Protein AF-A0A4R0YXD8-F1 (afdb_monomer_lite)

Radius of gyration: 21.66 Å; chains: 1; bounding box: 35×84×38 Å

Organism: NCBI:txid522319

Secondary structure (DSSP, 8-state):
-PPPPHHHHHHHHT-SSHHHHHHHHHHHHHHH-HHHHHHHHHHHGGG---HHHHHHHHHH-GGGTTT-HHHHHHHHHHTT-SSHHHHHHHHHHHHHHT-GGGHHHHGGGGG-SSHHHHHHHHHHHHHHHTT-GGGGT-TT--SS----SSTTSS--PPPPP---GGGSS------

InterPro domains:
  IPR011989 Armadillo-like helical [G3DSA:1.25.10.10] (13-142)
  IPR016024 Armadillo-type fold [SSF48371] (28-132)

Sequence (175 aa):
MSLPSVDELVAVYNQVRGSDVARAEQRLFQQFGIDALVPRLIECYPRVRRASGRAAILFWLPRFAREREDVVQLARLALIDATCQVRSEACSILAYSLRYDMLDDLVPLLDHAHPKTRDDAAAAIDAIGSRNHHYYVDRAHTGATFWGVRAGDVPVKPGKPRLSPTLLLLEAPAA

Foldseek 3Di:
DDQDALVVLLVLLQDDDVVSNVVVVVVNCVVQNPVRCLVSLLVNLVVNPDPSSNLVSLQLLLLCLQPDPSNLVSLLVQCPDPDLSSVLSSLLSLLSNLDPVCLVSLVVQCPPPDPSSNLQSVQSNCSSVVVHSQCSVVVVPPLPGFDPSDPPRDDDDPPDPPPDPVPPPPDDDDD

pLDDT: mean 91.52, std 15.53, range [44.09, 98.94]

Structure (mmCIF, N/CA/C/O backbone):
data_AF-A0A4R0YXD8-F1
#
_entry.id   AF-A0A4R0YXD8-F1
#
loop_
_atom_site.group_PDB
_atom_site.id
_atom_site.type_symbol
_atom_site.label_atom_id
_atom_site.label_alt_id
_atom_site.label_comp_id
_atom_site.label_asym_id
_atom_site.label_entity_id
_atom_site.label_seq_id
_atom_site.pdbx_PDB_ins_code
_atom_site.Cartn_x
_atom_site.Cartn_y
_atom_site.Cartn_z
_atom_site.occupancy
_atom_site.B_iso_or_equiv
_atom_site.auth_seq_id
_atom_site.auth_comp_id
_atom_site.auth_asym_id
_atom_site.auth_atom_id
_atom_site.pdbx_PDB_model_num
ATOM 1 N N . MET A 1 1 ? -19.196 -0.320 21.051 1.00 75.06 1 MET A N 1
ATOM 2 C CA . MET A 1 1 ? -18.312 0.868 21.048 1.00 75.06 1 MET A CA 1
ATOM 3 C C . MET A 1 1 ? -18.413 1.522 19.684 1.00 75.06 1 MET A C 1
ATOM 5 O O . MET A 1 1 ? -18.519 0.792 18.706 1.00 75.06 1 MET A O 1
ATOM 9 N N . SER A 1 2 ? -18.424 2.851 19.605 1.00 92.00 2 SER A N 1
ATOM 10 C CA . SER A 1 2 ? -18.349 3.564 18.326 1.00 92.00 2 SER A CA 1
ATOM 11 C C . SER A 1 2 ? -16.928 3.502 17.767 1.00 92.00 2 SER A C 1
ATOM 13 O O . SER A 1 2 ? -15.968 3.540 18.536 1.00 92.00 2 SER A O 1
ATOM 15 N N . LEU A 1 3 ? -16.798 3.411 16.441 1.00 95.94 3 LEU A N 1
ATOM 16 C CA . LEU A 1 3 ? -15.504 3.555 15.770 1.00 95.94 3 LEU A CA 1
ATOM 17 C C . LEU A 1 3 ? -14.921 4.954 16.029 1.00 95.94 3 LEU A C 1
ATOM 19 O O . LEU A 1 3 ? -15.700 5.900 16.188 1.00 95.94 3 LEU A O 1
ATOM 23 N N . PRO A 1 4 ? -13.583 5.103 16.034 1.00 97.19 4 PRO A N 1
ATOM 24 C CA . PRO A 1 4 ? -12.957 6.416 16.091 1.00 97.19 4 PRO A CA 1
ATOM 25 C C . PRO A 1 4 ? -13.379 7.254 14.881 1.00 97.19 4 PRO A C 1
ATOM 27 O O . PRO A 1 4 ? -13.557 6.750 13.766 1.00 97.19 4 PRO A O 1
ATOM 30 N N . SER A 1 5 ? -13.527 8.549 15.109 1.00 97.88 5 SER A N 1
ATOM 31 C CA . SER A 1 5 ? -13.723 9.535 14.057 1.00 97.88 5 SER A CA 1
ATOM 32 C C . SER A 1 5 ? -12.493 9.626 13.149 1.00 97.88 5 SER A C 1
ATOM 34 O O . SER A 1 5 ? -11.367 9.281 13.520 1.00 97.88 5 SER A O 1
ATOM 36 N N . VAL A 1 6 ? -12.701 10.147 11.941 1.00 98.19 6 VAL A N 1
ATOM 37 C CA . VAL A 1 6 ? -11.607 10.407 10.996 1.00 98.19 6 VAL A CA 1
ATOM 38 C C . VAL A 1 6 ? -10.600 11.386 11.600 1.00 98.19 6 VAL A C 1
ATOM 40 O O . VAL A 1 6 ? -9.402 11.201 11.427 1.00 98.19 6 VAL A O 1
ATOM 43 N N . ASP A 1 7 ? -11.060 12.387 12.351 1.00 98.25 7 ASP A N 1
ATOM 44 C CA . ASP A 1 7 ? -10.202 13.401 12.975 1.00 98.25 7 ASP A CA 1
ATOM 45 C C . ASP A 1 7 ? -9.277 12.795 14.036 1.00 98.25 7 ASP A C 1
ATOM 47 O O . ASP A 1 7 ? -8.087 13.117 14.078 1.00 98.25 7 ASP A O 1
ATOM 51 N N . GLU A 1 8 ? -9.789 11.861 14.841 1.00 97.94 8 GLU A N 1
ATOM 52 C CA . GLU A 1 8 ? -8.983 11.110 15.807 1.00 97.94 8 GLU A CA 1
ATOM 53 C C . GLU A 1 8 ? -7.917 10.261 15.103 1.00 97.94 8 GLU A C 1
ATOM 55 O O . GLU A 1 8 ? -6.755 10.268 15.513 1.00 97.94 8 GLU A O 1
ATOM 60 N N . LEU A 1 9 ? -8.267 9.585 14.003 1.00 98.31 9 LEU A N 1
ATOM 61 C CA . LEU A 1 9 ? -7.291 8.826 13.214 1.00 98.31 9 LEU A CA 1
ATOM 62 C C . LEU A 1 9 ? -6.243 9.744 12.571 1.00 98.31 9 LEU A C 1
ATOM 64 O O . LEU A 1 9 ? -5.050 9.450 12.626 1.00 98.31 9 LEU A O 1
ATOM 68 N N . VAL A 1 10 ? -6.649 10.889 12.018 1.00 98.50 10 VAL A N 1
ATOM 69 C CA . VAL A 1 10 ? -5.721 11.890 11.470 1.00 98.50 10 VAL A CA 1
ATOM 70 C C . VAL A 1 10 ? -4.748 12.375 12.544 1.00 98.50 10 VAL A C 1
ATOM 72 O O . VAL A 1 10 ? -3.558 12.533 12.261 1.00 98.50 10 VAL A O 1
ATOM 75 N N . ALA A 1 11 ? -5.216 12.596 13.775 1.00 97.88 11 ALA A N 1
ATOM 76 C CA . ALA A 1 11 ? -4.356 12.977 14.891 1.00 97.88 11 ALA A CA 1
ATOM 77 C C . ALA A 1 11 ? -3.350 11.868 15.240 1.00 97.88 11 ALA A C 1
ATOM 79 O O . ALA A 1 11 ? -2.174 12.163 15.458 1.00 97.88 11 ALA A O 1
ATOM 80 N N . VAL A 1 12 ? -3.779 10.601 15.227 1.00 97.94 12 VAL A N 1
ATOM 81 C CA . VAL A 1 12 ? -2.903 9.438 15.440 1.00 97.94 12 VAL A CA 1
ATOM 82 C C . VAL A 1 12 ? -1.795 9.370 14.390 1.00 97.94 12 VAL A C 1
ATOM 84 O O . VAL A 1 12 ? -0.616 9.359 14.739 1.00 97.94 12 VAL A O 1
ATOM 87 N N . TYR A 1 13 ? -2.142 9.391 13.105 1.00 98.06 13 TYR A N 1
ATOM 88 C CA . TYR A 1 13 ? -1.160 9.214 12.031 1.00 98.06 13 TYR A CA 1
ATOM 89 C C . TYR A 1 13 ? -0.301 10.462 11.761 1.00 98.06 13 TYR A C 1
ATOM 91 O O . TYR A 1 13 ? 0.711 10.383 11.067 1.00 98.06 13 TYR A O 1
ATOM 99 N N . ASN A 1 14 ? -0.636 11.617 12.344 1.00 97.75 14 ASN A N 1
ATOM 100 C CA . ASN A 1 14 ? 0.206 12.817 12.302 1.00 97.75 14 ASN A CA 1
ATOM 101 C C . ASN A 1 14 ? 1.191 12.939 13.478 1.00 97.75 14 ASN A C 1
ATOM 103 O O . ASN A 1 14 ? 1.891 13.957 13.577 1.00 97.75 14 ASN A O 1
ATOM 107 N N . GLN A 1 15 ? 1.284 11.932 14.350 1.00 94.81 15 GLN A N 1
ATOM 108 C CA . GLN A 1 15 ? 2.257 11.921 15.441 1.00 94.81 15 GLN A CA 1
ATOM 109 C C . GLN A 1 15 ? 3.702 11.958 14.924 1.00 94.81 15 GLN A C 1
ATOM 111 O O . GLN A 1 15 ? 4.027 11.466 13.844 1.00 94.81 15 GLN A O 1
ATOM 116 N N . VAL A 1 16 ? 4.588 12.587 15.703 1.00 87.25 16 VAL A N 1
ATOM 117 C CA . VAL A 1 16 ? 5.986 12.808 15.299 1.00 87.25 16 VAL A CA 1
ATOM 118 C C . VAL A 1 16 ? 6.797 11.521 15.341 1.00 87.25 16 VAL A C 1
ATOM 120 O O . VAL A 1 16 ? 7.584 11.260 14.433 1.00 87.25 16 VAL A O 1
ATOM 123 N N . ARG A 1 17 ? 6.641 10.746 16.416 1.00 91.00 17 ARG A N 1
ATOM 124 C CA . ARG A 1 17 ? 7.441 9.551 16.668 1.00 91.00 17 ARG A CA 1
ATOM 125 C C . ARG A 1 17 ? 6.705 8.333 16.132 1.00 91.00 17 ARG A C 1
ATOM 127 O O . ARG A 1 17 ? 5.567 8.081 16.518 1.00 91.00 17 ARG A O 1
ATOM 134 N N . GLY A 1 18 ? 7.385 7.534 15.310 1.00 87.88 18 GLY A N 1
ATOM 135 C CA . GLY A 1 18 ? 6.823 6.281 14.793 1.00 87.88 18 GLY A CA 1
ATOM 136 C C . GLY A 1 18 ? 6.406 5.307 15.902 1.00 87.88 18 GLY A C 1
ATOM 137 O O . GLY A 1 18 ? 5.411 4.607 15.758 1.00 87.88 18 GLY A O 1
ATOM 138 N N . SER A 1 19 ? 7.097 5.324 17.049 1.00 92.00 19 SER A N 1
ATOM 139 C CA . SER A 1 19 ? 6.729 4.530 18.231 1.00 92.00 19 SER A CA 1
A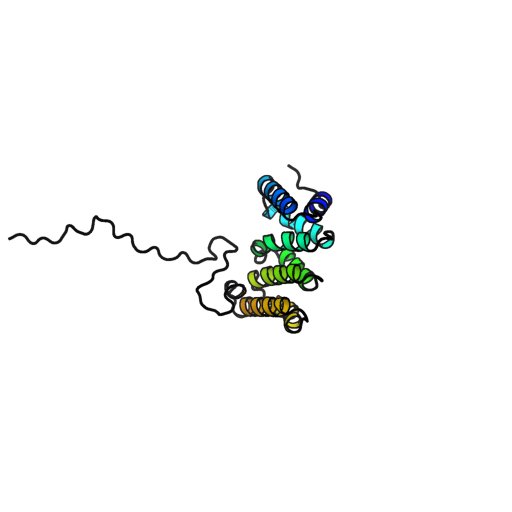TOM 140 C C . SER A 1 19 ? 5.342 4.859 18.779 1.00 92.00 19 SER A C 1
ATOM 142 O O . SER A 1 19 ? 4.665 3.979 19.311 1.00 92.00 19 SER A O 1
ATOM 144 N N . ASP A 1 20 ? 4.928 6.121 18.679 1.00 94.25 20 ASP A N 1
ATOM 145 C CA . ASP A 1 20 ? 3.652 6.568 19.225 1.00 94.25 20 ASP A CA 1
ATOM 146 C C . ASP A 1 20 ? 2.514 6.151 18.276 1.00 94.25 20 ASP A C 1
ATOM 148 O O . ASP A 1 20 ? 1.492 5.641 18.745 1.00 94.25 20 ASP A O 1
ATOM 152 N N . VAL A 1 21 ? 2.755 6.223 16.955 1.00 95.44 21 VAL A N 1
ATOM 153 C CA . VAL A 1 21 ? 1.859 5.674 15.920 1.00 95.44 21 VAL A CA 1
ATOM 154 C C . VAL A 1 21 ? 1.662 4.175 16.138 1.00 95.44 21 VAL A C 1
ATOM 156 O O . VAL A 1 21 ? 0.529 3.740 16.317 1.00 95.44 21 VAL A O 1
ATOM 159 N N . ALA A 1 22 ? 2.744 3.397 16.240 1.00 93.44 22 ALA A N 1
ATOM 160 C CA . ALA A 1 22 ? 2.667 1.945 16.421 1.00 93.44 22 ALA A CA 1
ATOM 161 C C . ALA A 1 22 ? 1.901 1.547 17.699 1.00 93.44 22 ALA A C 1
ATOM 163 O O . ALA A 1 22 ? 1.086 0.623 17.699 1.00 93.44 22 ALA A O 1
ATOM 164 N N . ARG A 1 23 ? 2.104 2.276 18.807 1.00 96.12 23 ARG A N 1
ATOM 165 C CA . ARG A 1 23 ? 1.359 2.041 20.055 1.00 96.12 23 ARG A CA 1
ATOM 166 C C . ARG A 1 23 ? -0.122 2.405 19.921 1.00 96.12 23 ARG A C 1
ATOM 168 O O . ARG A 1 23 ? -0.975 1.782 20.556 1.00 96.12 23 ARG A O 1
ATOM 175 N N . ALA A 1 24 ? -0.448 3.448 19.162 1.00 95.38 24 ALA A N 1
ATOM 176 C CA . ALA A 1 24 ? -1.830 3.825 18.894 1.00 95.38 24 ALA A CA 1
ATOM 177 C C . ALA A 1 24 ? -2.526 2.796 17.989 1.00 95.38 24 ALA A C 1
ATOM 179 O O . ALA A 1 24 ? -3.615 2.350 18.339 1.00 95.38 24 ALA A O 1
ATOM 180 N N . GLU A 1 25 ? -1.874 2.355 16.913 1.00 96.75 25 GLU A N 1
ATOM 181 C CA . GLU A 1 25 ? -2.336 1.273 16.035 1.00 96.75 25 GLU A CA 1
ATOM 182 C C . GLU A 1 25 ? -2.633 -0.001 16.819 1.00 96.75 25 GLU A C 1
ATOM 184 O O . GLU A 1 25 ? -3.734 -0.534 16.725 1.00 96.75 25 GLU A O 1
ATOM 189 N N . GLN A 1 26 ? -1.700 -0.444 17.669 1.00 96.62 26 GLN A N 1
ATOM 190 C CA . GLN A 1 26 ? -1.899 -1.636 18.490 1.00 96.62 26 GLN A CA 1
ATOM 191 C C . GLN A 1 26 ? -3.180 -1.542 19.329 1.00 96.62 26 GLN A C 1
ATOM 193 O O . GLN A 1 26 ? -3.964 -2.489 19.359 1.00 96.62 26 GLN A O 1
ATOM 198 N N . ARG A 1 27 ? -3.422 -0.397 19.980 1.00 97.25 27 ARG A N 1
ATOM 199 C CA . ARG A 1 27 ? -4.639 -0.180 20.778 1.00 97.25 27 ARG A CA 1
ATOM 200 C C . ARG A 1 27 ? -5.895 -0.168 19.910 1.00 97.25 27 ARG A C 1
ATOM 202 O O . ARG A 1 27 ? -6.866 -0.835 20.251 1.00 97.25 27 ARG A O 1
ATOM 209 N N . LEU A 1 28 ? -5.864 0.543 18.784 1.00 96.94 28 LEU A N 1
ATOM 210 C CA . LEU A 1 28 ? -6.981 0.610 17.841 1.00 96.94 28 LEU A CA 1
ATOM 211 C C . LEU A 1 28 ? -7.343 -0.779 17.301 1.00 96.94 28 LEU A C 1
ATOM 213 O O . LEU A 1 28 ? -8.513 -1.156 17.304 1.00 96.94 28 LEU A O 1
ATOM 217 N N . PHE A 1 29 ? -6.352 -1.566 16.885 1.00 96.44 29 PHE A N 1
ATOM 218 C CA . PHE A 1 29 ? -6.576 -2.892 16.310 1.00 96.44 29 PHE A CA 1
ATOM 219 C C . PHE A 1 29 ? -7.042 -3.904 17.352 1.00 96.44 29 PHE A C 1
ATOM 221 O O . PHE A 1 29 ? -7.907 -4.717 17.045 1.00 96.44 29 PHE A O 1
ATOM 228 N N . GLN A 1 30 ? -6.532 -3.833 18.584 1.00 96.81 30 GLN A N 1
ATOM 229 C CA . GLN A 1 30 ? -7.037 -4.656 19.687 1.00 96.81 30 GLN A CA 1
ATOM 230 C C . GLN A 1 30 ? -8.489 -4.321 20.041 1.00 96.81 30 GLN A C 1
ATOM 232 O O . GLN A 1 30 ? -9.256 -5.214 20.383 1.00 96.81 30 GLN A O 1
ATOM 237 N N . GLN A 1 31 ? -8.866 -3.044 19.965 1.00 97.19 31 GLN A N 1
ATOM 238 C CA . GLN A 1 31 ? -10.188 -2.587 20.380 1.00 97.19 31 GLN A CA 1
ATOM 239 C C . GLN A 1 31 ? -11.268 -2.794 19.311 1.00 97.19 31 GLN A C 1
ATOM 241 O O . GLN A 1 31 ? -12.397 -3.144 19.650 1.00 97.19 31 GLN A O 1
ATOM 246 N N . PHE A 1 32 ? -10.946 -2.555 18.039 1.00 97.00 32 PHE A N 1
ATOM 247 C CA . PHE A 1 32 ? -11.938 -2.525 16.957 1.00 97.00 32 PHE A CA 1
ATOM 248 C C . PHE A 1 32 ? -11.744 -3.619 15.906 1.00 97.00 32 PHE A C 1
ATOM 250 O O . PHE A 1 32 ? -12.665 -3.893 15.140 1.00 97.00 32 PHE A O 1
ATOM 257 N N . GLY A 1 33 ? -10.562 -4.237 15.853 1.00 96.94 33 GLY A N 1
ATOM 258 C CA . GLY A 1 33 ? -10.141 -5.016 14.696 1.00 96.94 33 GLY A CA 1
ATOM 259 C C . GLY A 1 33 ? -9.793 -4.112 13.513 1.00 96.94 33 GLY A C 1
ATOM 260 O O . GLY A 1 33 ? -10.341 -3.024 13.327 1.00 96.94 33 GLY A O 1
ATOM 261 N N . ILE A 1 34 ? -8.840 -4.553 12.700 1.00 95.94 34 ILE A N 1
ATOM 262 C CA . ILE A 1 34 ? -8.357 -3.744 11.584 1.00 95.94 34 ILE A CA 1
ATOM 263 C C . ILE A 1 34 ? -9.368 -3.670 10.435 1.00 95.94 34 ILE A C 1
ATOM 265 O O . ILE A 1 34 ? -9.555 -2.600 9.863 1.00 95.94 34 ILE A O 1
ATOM 269 N N . ASP A 1 35 ? -10.087 -4.759 10.162 1.00 96.50 35 ASP A N 1
ATOM 270 C CA . ASP A 1 35 ? -11.119 -4.860 9.127 1.00 96.50 35 ASP A CA 1
ATOM 271 C C . ASP A 1 35 ? -12.188 -3.766 9.259 1.00 96.50 35 ASP A C 1
ATOM 273 O O . ASP A 1 35 ? -12.535 -3.096 8.284 1.00 96.50 35 ASP A O 1
ATOM 277 N N . ALA A 1 36 ? -12.660 -3.532 10.489 1.00 97.06 36 ALA A N 1
ATOM 278 C CA . ALA A 1 36 ? -13.668 -2.519 10.789 1.00 97.06 36 ALA A CA 1
ATOM 279 C C . ALA A 1 36 ? -13.142 -1.083 10.618 1.00 97.06 36 ALA A C 1
ATOM 281 O O . ALA A 1 36 ? -13.922 -0.156 10.392 1.00 97.06 36 ALA A O 1
ATOM 282 N N . LEU A 1 37 ? -11.823 -0.889 10.711 1.00 98.00 37 LEU A N 1
ATOM 283 C CA . LEU A 1 37 ? -11.176 0.414 10.579 1.00 98.00 37 LEU A CA 1
ATOM 284 C C . LEU A 1 37 ? -10.831 0.767 9.130 1.00 98.00 37 LEU A C 1
ATOM 286 O O . LEU A 1 37 ? -10.701 1.954 8.842 1.00 98.00 37 LEU A O 1
ATOM 290 N N . VAL A 1 38 ? -10.729 -0.206 8.214 1.00 98.31 38 VAL A N 1
ATOM 291 C CA . VAL A 1 38 ? -10.323 0.027 6.812 1.00 98.31 38 VAL A CA 1
ATOM 292 C C . VAL A 1 38 ? -11.061 1.201 6.149 1.00 98.31 38 VAL A C 1
ATOM 294 O O . VAL A 1 38 ? -10.370 2.085 5.643 1.00 98.31 38 VAL A O 1
ATOM 297 N N . PRO A 1 39 ? -12.409 1.312 6.194 1.00 98.31 39 PRO A N 1
ATOM 298 C CA . PRO A 1 39 ? -13.096 2.440 5.559 1.00 98.31 39 PRO A CA 1
ATOM 299 C C . PRO A 1 39 ? -12.637 3.799 6.108 1.00 98.31 39 PRO A C 1
ATOM 301 O O . PRO A 1 39 ? -12.442 4.749 5.356 1.00 98.31 39 PRO A O 1
ATOM 304 N N . ARG A 1 40 ? -12.407 3.882 7.425 1.00 98.12 40 ARG A N 1
ATOM 305 C CA . ARG A 1 40 ? -11.966 5.112 8.097 1.00 98.12 40 ARG A CA 1
ATOM 306 C C . ARG A 1 40 ? -10.493 5.418 7.852 1.00 98.12 40 ARG A C 1
ATOM 308 O O . ARG A 1 40 ? -10.130 6.588 7.789 1.00 98.12 40 ARG A O 1
ATOM 315 N N . LEU A 1 41 ? -9.657 4.393 7.700 1.00 98.38 41 LEU A N 1
ATOM 316 C CA . LEU A 1 41 ? -8.249 4.545 7.331 1.00 98.38 41 LEU A CA 1
ATOM 317 C C . LEU A 1 41 ? -8.099 5.086 5.904 1.00 98.38 41 LEU A C 1
ATOM 319 O O . LEU A 1 41 ? -7.290 5.980 5.670 1.00 98.38 41 LEU A O 1
ATOM 323 N N . ILE A 1 42 ? -8.919 4.601 4.968 1.00 98.56 42 ILE A N 1
ATOM 324 C CA . ILE A 1 42 ? -8.968 5.126 3.597 1.00 98.56 42 ILE A CA 1
ATOM 325 C C . ILE A 1 42 ? -9.426 6.589 3.606 1.00 98.56 42 ILE A C 1
ATOM 327 O O . ILE A 1 42 ? -8.780 7.445 3.006 1.00 98.56 42 ILE A O 1
ATOM 331 N N . GLU A 1 43 ? -10.499 6.897 4.339 1.00 98.31 43 GLU A N 1
ATOM 332 C CA . GLU A 1 43 ? -11.034 8.258 4.456 1.00 98.31 43 GLU A CA 1
ATOM 333 C C . GLU A 1 43 ? -10.042 9.234 5.120 1.00 98.31 43 GLU A C 1
ATOM 335 O O . GLU A 1 43 ? -9.965 10.408 4.749 1.00 98.31 43 GLU A O 1
ATOM 340 N N . CYS A 1 44 ? -9.250 8.769 6.095 1.00 97.31 44 CYS A N 1
ATOM 341 C CA . CYS A 1 44 ? -8.289 9.616 6.800 1.00 97.31 44 CYS A CA 1
ATOM 342 C C . CYS A 1 44 ? -6.992 9.845 6.015 1.00 97.31 44 CYS A C 1
ATOM 344 O O . CYS A 1 44 ? -6.391 10.911 6.157 1.00 97.31 44 CYS A O 1
ATOM 346 N N . TYR A 1 45 ? -6.584 8.900 5.163 1.00 98.62 45 TYR A N 1
ATOM 347 C CA . TYR A 1 45 ? -5.330 8.936 4.407 1.00 98.62 45 TYR A CA 1
ATOM 348 C C . TYR A 1 45 ? -5.012 10.291 3.741 1.00 98.62 45 TYR A C 1
ATOM 350 O O . TYR A 1 45 ? -3.941 10.838 4.026 1.00 98.62 45 TYR A O 1
ATOM 358 N N . PRO A 1 46 ? -5.903 10.906 2.926 1.00 97.94 46 PRO A N 1
ATOM 359 C CA . PRO A 1 46 ? -5.589 12.172 2.252 1.00 97.94 46 PRO A CA 1
ATOM 360 C C . PRO A 1 46 ? -5.416 13.352 3.221 1.00 97.94 46 PRO A C 1
ATOM 362 O O . PRO A 1 46 ? -4.868 14.389 2.856 1.00 97.94 46 PRO A O 1
ATOM 365 N N . ARG A 1 47 ? -5.871 13.210 4.471 1.00 98.38 47 ARG A N 1
ATOM 366 C CA . ARG A 1 47 ? -5.795 14.235 5.522 1.00 98.38 47 ARG A CA 1
ATOM 367 C C . ARG A 1 47 ? -4.542 14.082 6.396 1.00 98.38 47 ARG A C 1
ATOM 369 O O . ARG A 1 47 ? -4.229 14.973 7.192 1.00 98.38 47 ARG A O 1
ATOM 376 N N . VAL A 1 48 ? -3.800 12.981 6.259 1.00 98.44 48 VAL A N 1
ATOM 377 C CA . VAL A 1 48 ? -2.544 12.742 6.980 1.00 98.44 48 VAL A CA 1
ATOM 378 C C . VAL A 1 48 ? -1.395 13.476 6.287 1.00 98.44 48 VAL A C 1
ATOM 380 O O . VAL A 1 48 ? -0.991 13.170 5.164 1.00 98.44 48 VAL A O 1
ATOM 383 N N . ARG A 1 49 ? -0.813 14.449 6.990 1.00 97.56 49 ARG A N 1
ATOM 384 C CA . ARG A 1 49 ? 0.254 15.312 6.467 1.00 97.56 49 ARG A CA 1
ATOM 385 C C . ARG A 1 49 ? 1.604 14.606 6.465 1.00 97.56 49 ARG A C 1
ATOM 387 O O . ARG A 1 49 ? 2.420 14.835 5.573 1.00 97.56 49 ARG A O 1
ATOM 394 N N . ARG A 1 50 ? 1.847 13.734 7.446 1.00 97.12 50 ARG A N 1
ATOM 395 C CA . ARG A 1 50 ? 3.121 13.019 7.569 1.00 97.12 50 ARG A CA 1
ATOM 396 C C . ARG A 1 50 ? 3.185 11.818 6.637 1.00 97.12 50 ARG A C 1
ATOM 398 O O . ARG A 1 50 ? 2.356 10.918 6.722 1.00 97.12 50 ARG A O 1
ATOM 405 N N . 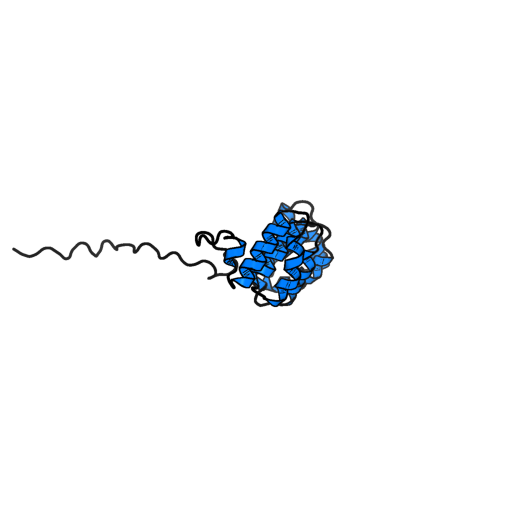ALA A 1 51 ? 4.236 11.765 5.824 1.00 97.38 51 ALA A N 1
ATOM 406 C CA . ALA A 1 51 ? 4.493 10.630 4.945 1.00 97.38 51 ALA A CA 1
ATOM 407 C C . ALA A 1 51 ? 4.631 9.308 5.715 1.00 97.38 51 ALA A C 1
ATOM 409 O O . ALA A 1 51 ? 4.105 8.293 5.278 1.00 97.38 51 ALA A O 1
ATOM 410 N N . SER A 1 52 ? 5.256 9.329 6.898 1.00 96.88 52 SER A N 1
ATOM 411 C CA . SER A 1 52 ? 5.359 8.150 7.767 1.00 96.88 52 SER A CA 1
ATOM 412 C C . SER A 1 52 ? 3.993 7.633 8.225 1.00 96.88 52 SER A C 1
ATOM 414 O O . SER A 1 52 ? 3.798 6.429 8.299 1.00 96.88 52 SER A O 1
ATOM 416 N N . GLY A 1 53 ? 3.039 8.528 8.500 1.00 98.12 53 GLY A N 1
ATOM 417 C CA . GLY A 1 53 ? 1.670 8.153 8.852 1.00 98.12 53 GLY A CA 1
ATOM 418 C C . GLY A 1 53 ? 0.908 7.564 7.670 1.00 98.12 53 GLY A C 1
ATOM 419 O O . GLY A 1 53 ? 0.245 6.544 7.817 1.00 98.12 53 GLY A O 1
ATOM 420 N N . ARG A 1 54 ? 1.052 8.162 6.480 1.00 98.56 54 ARG A N 1
ATOM 421 C CA . ARG A 1 54 ? 0.475 7.620 5.240 1.00 98.56 54 ARG A CA 1
ATOM 422 C C . ARG A 1 54 ? 1.031 6.235 4.913 1.00 98.56 54 ARG A C 1
ATOM 424 O O . ARG A 1 54 ? 0.257 5.328 4.634 1.00 98.56 54 ARG A O 1
ATOM 431 N N . ALA A 1 55 ? 2.347 6.051 5.014 1.00 98.25 55 ALA A N 1
ATOM 432 C CA . ALA A 1 55 ? 2.982 4.749 4.829 1.00 98.25 55 ALA A CA 1
ATOM 433 C C . ALA A 1 55 ? 2.507 3.726 5.874 1.00 98.25 55 ALA A C 1
ATOM 435 O O . ALA A 1 55 ? 2.212 2.595 5.511 1.00 98.25 55 ALA A O 1
ATOM 436 N N . ALA A 1 56 ? 2.367 4.127 7.144 1.00 98.12 56 ALA A N 1
ATOM 437 C CA . ALA A 1 56 ? 1.851 3.254 8.199 1.00 98.12 56 ALA A CA 1
ATOM 438 C C . ALA A 1 56 ? 0.417 2.779 7.911 1.00 98.12 56 ALA A C 1
ATOM 440 O O . ALA A 1 56 ? 0.140 1.591 8.032 1.00 98.12 56 ALA A O 1
ATOM 441 N N . ILE A 1 57 ? -0.467 3.666 7.430 1.00 98.44 57 ILE A N 1
ATOM 442 C CA . ILE A 1 57 ? -1.805 3.268 6.965 1.00 98.44 57 ILE A CA 1
ATOM 443 C C . ILE A 1 57 ? -1.689 2.197 5.878 1.00 98.44 57 ILE A C 1
ATOM 445 O O . ILE A 1 57 ? -2.281 1.129 6.015 1.00 98.44 57 ILE A O 1
ATOM 449 N N . LEU A 1 58 ? -0.925 2.469 4.815 1.00 98.69 58 LEU A N 1
ATOM 450 C CA . LEU A 1 58 ? -0.818 1.568 3.667 1.00 98.69 58 LEU A CA 1
ATOM 451 C C . LEU A 1 58 ? -0.207 0.216 4.033 1.00 98.69 58 LEU A C 1
ATOM 453 O O . LEU A 1 58 ? -0.700 -0.787 3.540 1.00 98.69 58 LEU A O 1
ATOM 457 N N . PHE A 1 59 ? 0.785 0.172 4.926 1.00 97.75 59 PHE A N 1
ATOM 458 C CA . PHE A 1 59 ? 1.472 -1.052 5.362 1.00 97.75 59 PHE A CA 1
ATOM 459 C C . PHE A 1 59 ? 0.507 -2.166 5.795 1.00 97.75 59 PHE A C 1
ATOM 461 O O . PHE A 1 59 ? 0.734 -3.354 5.555 1.00 97.75 59 PHE A O 1
ATOM 468 N N . TRP A 1 60 ? -0.606 -1.793 6.421 1.00 97.31 60 TRP A N 1
ATOM 469 C CA . TRP A 1 60 ? -1.583 -2.752 6.912 1.00 97.31 60 TRP A CA 1
ATOM 470 C C . TRP A 1 60 ? -2.564 -3.256 5.850 1.00 97.31 60 TRP A C 1
ATOM 472 O O . TRP A 1 60 ? -3.193 -4.303 6.040 1.00 97.31 60 TRP A O 1
ATOM 482 N N . LEU A 1 61 ? -2.705 -2.529 4.743 1.00 98.38 61 LEU A N 1
ATOM 483 C CA . LEU A 1 61 ? -3.755 -2.743 3.759 1.00 98.38 61 LEU A CA 1
ATOM 484 C C . LEU A 1 61 ? -3.516 -3.821 2.686 1.00 98.38 61 LEU A C 1
ATOM 486 O O . LEU A 1 61 ? -4.530 -4.238 2.121 1.00 98.38 61 LEU A O 1
ATOM 490 N N . PRO A 1 62 ? -2.303 -4.369 2.416 1.00 98.44 62 PRO A N 1
ATOM 491 C CA . PRO A 1 62 ? -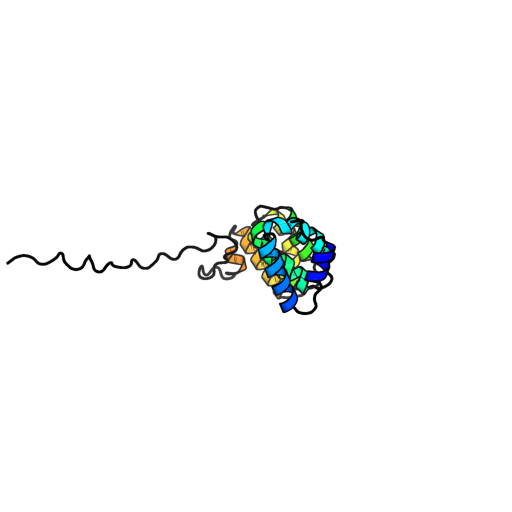2.132 -5.383 1.375 1.00 98.44 62 PRO A CA 1
ATOM 492 C C . PRO A 1 62 ? -3.082 -6.562 1.556 1.00 98.44 62 PRO A C 1
ATOM 494 O O . PRO A 1 62 ? -3.701 -7.008 0.598 1.00 98.44 62 PRO A O 1
ATOM 497 N N . ARG A 1 63 ? -3.324 -6.987 2.802 1.00 97.12 63 ARG A N 1
ATOM 498 C CA . ARG A 1 63 ? -4.242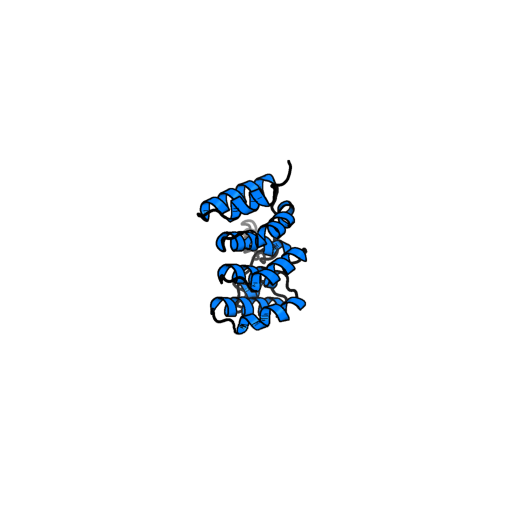 -8.094 3.104 1.00 97.12 63 ARG A CA 1
ATOM 499 C C . ARG A 1 63 ? -5.664 -7.870 2.600 1.00 97.12 63 ARG A C 1
ATOM 501 O O . ARG A 1 63 ? -6.375 -8.846 2.442 1.00 97.12 63 ARG A O 1
ATOM 508 N N . PHE A 1 64 ? -6.099 -6.648 2.327 1.00 98.19 64 PHE A N 1
ATOM 509 C CA . PHE A 1 64 ? -7.445 -6.355 1.831 1.00 98.19 64 PHE A CA 1
ATOM 510 C C . PHE A 1 64 ? -7.512 -6.200 0.308 1.00 98.19 64 PHE A C 1
ATOM 512 O O . PHE A 1 64 ? -8.601 -6.213 -0.257 1.00 98.19 64 PHE A O 1
ATOM 519 N N . ALA A 1 65 ? -6.368 -6.113 -0.375 1.00 98.00 65 ALA A N 1
ATOM 520 C CA . ALA A 1 65 ? -6.283 -5.694 -1.774 1.00 98.00 65 ALA A CA 1
ATOM 521 C C . ALA A 1 65 ? -6.968 -6.639 -2.779 1.00 98.00 65 ALA A C 1
ATOM 523 O O . ALA A 1 65 ? -7.289 -6.225 -3.888 1.00 98.00 65 ALA A O 1
ATOM 524 N N . ARG A 1 66 ? -7.199 -7.906 -2.407 1.00 96.94 66 ARG A N 1
ATOM 525 C CA . ARG A 1 66 ? -7.913 -8.883 -3.252 1.00 96.94 66 ARG A CA 1
ATOM 526 C C . ARG A 1 66 ? -9.435 -8.827 -3.121 1.00 96.94 66 ARG A C 1
ATOM 528 O O . ARG A 1 66 ? -10.133 -9.342 -3.983 1.00 96.94 66 ARG A O 1
ATOM 535 N N . GLU A 1 67 ? -9.942 -8.240 -2.041 1.00 96.88 67 GLU A N 1
ATOM 536 C CA . GLU A 1 67 ? -11.374 -8.256 -1.698 1.00 96.88 67 GLU A CA 1
ATOM 537 C C . GLU A 1 67 ? -11.997 -6.859 -1.715 1.00 96.88 67 GLU A C 1
ATOM 539 O O . GLU A 1 67 ? -13.219 -6.722 -1.723 1.00 96.88 67 GLU A O 1
ATOM 544 N N . ARG A 1 68 ? -11.168 -5.813 -1.699 1.00 98.00 68 ARG A N 1
ATOM 545 C CA . ARG A 1 68 ? -11.596 -4.431 -1.516 1.00 98.00 68 ARG A CA 1
ATOM 546 C C . ARG A 1 68 ? -11.036 -3.519 -2.599 1.00 98.00 68 ARG A C 1
ATOM 548 O O . ARG A 1 68 ? -9.863 -3.156 -2.580 1.00 98.00 68 ARG A O 1
ATOM 555 N N . GLU A 1 69 ? -11.913 -3.115 -3.516 1.00 98.25 69 GLU A N 1
ATOM 556 C CA . GLU A 1 69 ? -11.605 -2.143 -4.572 1.00 98.25 69 GLU A CA 1
ATOM 557 C C . GLU A 1 69 ? -11.104 -0.813 -3.999 1.00 98.25 69 GLU A C 1
ATOM 559 O O . GLU A 1 69 ? -10.137 -0.249 -4.495 1.00 98.25 69 GLU A O 1
ATOM 564 N N . ASP A 1 70 ? -11.710 -0.324 -2.917 1.00 98.44 70 ASP A N 1
ATOM 565 C CA . ASP A 1 70 ? -11.336 0.953 -2.301 1.00 98.44 70 ASP A CA 1
ATOM 566 C C . ASP A 1 70 ? -9.886 0.974 -1.782 1.00 98.44 70 ASP A C 1
ATOM 568 O O . ASP A 1 70 ? -9.227 2.013 -1.830 1.00 98.44 70 ASP A O 1
ATOM 572 N N . VAL A 1 71 ? -9.345 -0.177 -1.374 1.00 98.75 71 VAL A N 1
ATOM 573 C CA . VAL A 1 71 ? -7.927 -0.336 -1.014 1.00 98.75 71 VAL A CA 1
ATOM 574 C C . VAL A 1 71 ? -7.017 -0.251 -2.241 1.00 98.75 71 VAL A C 1
ATOM 576 O O . VAL A 1 71 ? -5.971 0.397 -2.184 1.00 98.75 71 VAL A O 1
ATOM 579 N N . VAL A 1 72 ? -7.416 -0.863 -3.358 1.00 98.75 72 VAL A N 1
ATOM 580 C CA . VAL A 1 72 ? -6.679 -0.788 -4.631 1.00 98.75 72 VAL A CA 1
ATOM 581 C C . VAL A 1 72 ? -6.682 0.646 -5.164 1.00 98.75 72 VAL A C 1
ATOM 583 O O . VAL A 1 72 ? -5.628 1.167 -5.526 1.00 98.75 72 VAL A O 1
ATOM 586 N N . GLN A 1 73 ? -7.829 1.328 -5.125 1.00 98.56 73 GLN A N 1
ATOM 587 C CA . GLN A 1 73 ? -7.936 2.730 -5.540 1.00 98.56 73 GLN A CA 1
ATOM 588 C C . GLN A 1 73 ? -7.112 3.668 -4.649 1.00 98.56 73 GLN A C 1
ATOM 590 O O . GLN A 1 73 ? -6.473 4.593 -5.154 1.00 98.56 73 GLN A O 1
ATOM 595 N N . LEU A 1 74 ? -7.055 3.414 -3.337 1.00 98.75 74 LEU A N 1
ATOM 596 C CA . LEU A 1 74 ? -6.162 4.158 -2.450 1.00 98.75 74 LEU A CA 1
ATOM 597 C C . LEU A 1 74 ? -4.688 3.947 -2.824 1.00 98.75 74 LEU A C 1
ATOM 599 O O . LEU A 1 74 ? -3.929 4.915 -2.877 1.00 98.75 74 LEU A O 1
ATOM 603 N N . ALA A 1 75 ? -4.277 2.706 -3.097 1.00 98.81 75 ALA A N 1
ATOM 604 C CA . ALA A 1 75 ? -2.909 2.410 -3.514 1.00 98.81 75 ALA A CA 1
ATOM 605 C C . ALA A 1 75 ? -2.561 3.090 -4.843 1.00 98.81 75 ALA A C 1
ATOM 607 O O . ALA A 1 75 ? -1.505 3.709 -4.948 1.00 98.81 75 ALA A O 1
ATOM 608 N N . ARG A 1 76 ? -3.477 3.075 -5.818 1.00 98.69 76 ARG A N 1
ATOM 609 C CA . ARG A 1 76 ? -3.330 3.815 -7.077 1.00 98.69 76 ARG A CA 1
ATOM 610 C C . ARG A 1 76 ? -3.073 5.304 -6.832 1.00 98.69 76 ARG A C 1
ATOM 612 O O . ARG A 1 76 ? -2.120 5.859 -7.370 1.00 98.69 76 ARG A O 1
ATOM 619 N N . LEU A 1 77 ? -3.862 5.941 -5.964 1.00 98.31 77 LEU A N 1
ATOM 620 C CA . LEU A 1 77 ? -3.654 7.341 -5.574 1.00 98.31 77 LEU A CA 1
ATOM 621 C C . LEU A 1 77 ? -2.305 7.558 -4.864 1.00 98.31 77 LEU A C 1
ATOM 623 O O . LEU A 1 77 ? -1.672 8.599 -5.024 1.00 98.31 77 LEU A O 1
ATOM 627 N N . ALA A 1 78 ? -1.836 6.581 -4.092 1.00 98.75 78 ALA A N 1
ATOM 628 C CA . ALA A 1 78 ? -0.569 6.655 -3.374 1.00 98.75 78 ALA A CA 1
ATOM 629 C C . ALA A 1 78 ? 0.681 6.473 -4.265 1.00 98.75 78 ALA A C 1
ATOM 631 O O . ALA A 1 78 ? 1.777 6.843 -3.835 1.00 98.75 78 ALA A O 1
ATOM 632 N N . LEU A 1 79 ? 0.549 5.982 -5.506 1.00 98.75 79 LEU A N 1
ATOM 633 C CA . LEU A 1 79 ? 1.671 5.865 -6.455 1.00 98.75 79 LEU A CA 1
ATOM 634 C C . LEU A 1 79 ? 2.308 7.215 -6.808 1.00 98.75 79 LEU A C 1
ATOM 636 O O . LEU A 1 79 ? 3.497 7.267 -7.118 1.00 98.75 79 LEU A O 1
ATOM 640 N N . ILE A 1 80 ? 1.545 8.306 -6.720 1.00 98.00 80 ILE A N 1
ATOM 641 C CA . ILE A 1 80 ? 2.024 9.667 -6.998 1.00 98.00 80 ILE A CA 1
ATOM 642 C C . ILE A 1 80 ? 2.461 10.428 -5.736 1.00 98.00 80 ILE A C 1
ATOM 644 O O . ILE A 1 80 ? 2.726 11.628 -5.802 1.00 98.00 80 ILE A O 1
ATOM 648 N N . ASP A 1 81 ? 2.536 9.771 -4.570 1.00 98.56 81 ASP A N 1
ATOM 649 C CA . ASP A 1 81 ? 3.004 10.431 -3.348 1.00 98.56 81 ASP A CA 1
ATOM 650 C C . ASP A 1 81 ? 4.448 10.921 -3.518 1.00 98.56 81 ASP A C 1
ATOM 652 O O . ASP A 1 81 ? 5.288 10.237 -4.105 1.00 98.56 81 ASP A O 1
ATOM 656 N N . ALA A 1 82 ? 4.768 12.088 -2.958 1.00 97.69 82 ALA A N 1
ATOM 657 C CA . ALA A 1 82 ? 6.109 12.666 -3.025 1.00 97.69 82 ALA A CA 1
ATOM 658 C C . ALA A 1 82 ? 7.187 11.757 -2.401 1.00 97.69 82 ALA A C 1
ATOM 660 O O . ALA A 1 82 ? 8.346 11.761 -2.828 1.00 97.69 82 ALA A O 1
ATOM 661 N N . THR A 1 83 ? 6.822 10.941 -1.411 1.00 98.12 83 THR A N 1
ATOM 662 C CA . THR A 1 83 ? 7.770 10.142 -0.629 1.00 98.12 83 THR A CA 1
ATOM 663 C C . THR A 1 83 ? 7.917 8.733 -1.190 1.00 98.12 83 THR A C 1
ATOM 665 O O . THR A 1 83 ? 6.937 8.006 -1.338 1.00 98.12 83 THR A O 1
ATOM 668 N N . CYS A 1 84 ? 9.162 8.289 -1.404 1.00 98.25 84 CYS A N 1
ATOM 669 C CA . CYS A 1 84 ? 9.448 6.933 -1.890 1.00 98.25 84 CYS A CA 1
ATOM 670 C C . CYS A 1 84 ? 8.841 5.836 -1.006 1.00 98.25 84 CYS A C 1
ATOM 672 O O . CYS A 1 84 ? 8.396 4.819 -1.525 1.00 98.25 84 CYS A O 1
ATOM 674 N N . GLN A 1 85 ? 8.819 6.030 0.315 1.00 98.12 85 GLN A N 1
ATOM 675 C CA . GLN A 1 85 ? 8.252 5.052 1.242 1.00 98.12 85 GLN A CA 1
ATOM 676 C C . GLN A 1 85 ? 6.759 4.816 0.982 1.00 98.12 85 GLN A C 1
ATOM 678 O O . GLN A 1 85 ? 6.331 3.673 0.916 1.00 98.12 85 GLN A O 1
ATOM 683 N N . VAL A 1 86 ? 5.977 5.877 0.772 1.00 98.81 86 VAL A N 1
ATOM 684 C CA . VAL A 1 86 ? 4.537 5.757 0.499 1.00 98.81 86 VAL A CA 1
ATOM 685 C C . VAL A 1 86 ? 4.297 5.049 -0.837 1.00 98.81 86 VAL A C 1
ATOM 687 O O . VAL A 1 86 ? 3.483 4.133 -0.903 1.00 98.81 86 VAL A O 1
ATOM 690 N N . ARG A 1 87 ? 5.076 5.388 -1.874 1.00 98.81 87 ARG A N 1
ATOM 691 C CA . ARG A 1 87 ? 5.016 4.692 -3.171 1.00 98.81 87 ARG A CA 1
ATOM 692 C C . ARG A 1 87 ? 5.396 3.211 -3.067 1.00 98.81 87 ARG A C 1
ATOM 694 O O . ARG A 1 87 ? 4.790 2.383 -3.737 1.00 98.81 87 ARG A O 1
ATOM 701 N N . SER A 1 88 ? 6.367 2.868 -2.218 1.00 98.69 88 SER A N 1
ATOM 702 C CA . SER A 1 88 ? 6.766 1.476 -1.957 1.00 98.69 88 SER A CA 1
ATOM 703 C C . SER A 1 88 ? 5.625 0.669 -1.331 1.00 98.69 88 SER A C 1
ATOM 705 O O . SER A 1 88 ? 5.423 -0.482 -1.710 1.00 98.69 88 SER A O 1
ATOM 707 N N . GLU A 1 89 ? 4.863 1.259 -0.406 1.00 98.75 89 GLU A N 1
ATOM 708 C CA . GLU A 1 89 ? 3.689 0.595 0.177 1.00 98.75 89 GLU A CA 1
ATOM 709 C C . GLU A 1 89 ? 2.530 0.500 -0.823 1.00 98.75 89 GLU A C 1
ATOM 711 O O . GLU A 1 89 ? 1.842 -0.513 -0.890 1.00 98.75 89 GLU A O 1
ATOM 716 N N . ALA A 1 90 ? 2.346 1.512 -1.671 1.00 98.88 90 ALA A N 1
ATOM 717 C CA . ALA A 1 90 ? 1.381 1.449 -2.765 1.00 98.88 90 ALA A CA 1
ATOM 718 C C . ALA A 1 90 ? 1.686 0.293 -3.736 1.00 98.88 90 ALA A C 1
ATOM 720 O O . ALA A 1 90 ? 0.802 -0.509 -4.040 1.00 98.88 90 ALA A O 1
ATOM 721 N N . CYS A 1 91 ? 2.947 0.154 -4.162 1.00 98.88 91 CYS A N 1
ATOM 722 C CA . CYS A 1 91 ? 3.384 -0.945 -5.027 1.00 98.88 91 CYS A CA 1
ATOM 723 C C . CYS A 1 91 ? 3.144 -2.313 -4.374 1.00 98.88 91 CYS A C 1
ATOM 725 O O . CYS A 1 91 ? 2.732 -3.244 -5.062 1.00 98.88 91 CYS A O 1
ATOM 727 N N . SER A 1 92 ? 3.337 -2.437 -3.055 1.00 98.81 92 SER A N 1
ATOM 728 C CA . SER A 1 92 ? 3.095 -3.692 -2.334 1.00 98.81 92 SER A CA 1
ATOM 729 C C . SER A 1 92 ? 1.610 -4.085 -2.368 1.00 98.81 92 SER A C 1
ATOM 731 O O . SER A 1 92 ? 1.277 -5.225 -2.698 1.00 98.81 92 SER A O 1
ATOM 733 N N . ILE A 1 93 ? 0.700 -3.136 -2.124 1.00 98.88 93 ILE A N 1
ATOM 734 C CA . ILE A 1 93 ? -0.749 -3.373 -2.196 1.00 98.88 93 ILE A CA 1
ATOM 735 C C . ILE A 1 93 ? -1.152 -3.835 -3.603 1.00 98.88 93 ILE A C 1
ATOM 737 O O . ILE A 1 93 ? -1.860 -4.836 -3.741 1.00 98.88 93 ILE A O 1
ATOM 741 N N . LEU A 1 94 ? -0.677 -3.146 -4.647 1.00 98.81 94 LEU A N 1
ATOM 742 C CA . LEU A 1 94 ? -0.996 -3.503 -6.032 1.00 98.81 94 LEU A CA 1
ATOM 743 C C . LEU A 1 94 ? -0.413 -4.870 -6.416 1.00 98.81 94 LEU A C 1
ATOM 745 O O . LEU A 1 94 ? -1.132 -5.696 -6.980 1.00 98.81 94 LEU A O 1
ATOM 749 N N . ALA A 1 95 ? 0.827 -5.165 -6.020 1.00 98.81 95 ALA A N 1
ATOM 750 C CA . ALA A 1 95 ? 1.446 -6.473 -6.223 1.00 98.81 95 ALA A CA 1
ATOM 751 C C . ALA A 1 95 ? 0.646 -7.605 -5.558 1.00 98.81 95 ALA A C 1
ATOM 753 O O . ALA A 1 95 ? 0.483 -8.678 -6.135 1.00 98.81 95 ALA A O 1
ATOM 754 N N . TYR A 1 96 ? 0.103 -7.374 -4.358 1.00 98.75 96 TYR A N 1
ATOM 755 C CA . TYR A 1 96 ? -0.719 -8.374 -3.677 1.00 98.75 96 TYR A CA 1
ATOM 756 C C . TYR A 1 96 ? -2.110 -8.551 -4.304 1.00 98.75 96 TYR A C 1
ATOM 758 O O . TYR A 1 96 ? -2.660 -9.660 -4.292 1.00 98.75 96 TYR A O 1
ATOM 766 N N . SER A 1 97 ? -2.673 -7.474 -4.864 1.00 98.50 97 SER A N 1
ATOM 767 C CA . SER A 1 97 ? -3.973 -7.499 -5.544 1.00 98.50 97 SER A CA 1
ATOM 768 C C . SER A 1 97 ? -3.983 -8.390 -6.793 1.00 98.50 97 SER A C 1
ATOM 770 O O . SER A 1 97 ? -5.024 -8.954 -7.118 1.00 98.50 97 SER A O 1
ATOM 772 N N . LEU A 1 98 ? -2.829 -8.542 -7.466 1.00 98.44 98 LEU A N 1
ATOM 773 C CA . LEU A 1 98 ? -2.666 -9.280 -8.731 1.00 98.44 98 LEU A CA 1
ATOM 774 C C . LEU A 1 98 ? -3.589 -8.796 -9.864 1.00 98.44 98 LEU A C 1
ATOM 776 O O . LEU A 1 98 ? -3.959 -9.552 -10.765 1.00 98.44 98 LEU A O 1
ATOM 780 N N . ARG A 1 99 ? -3.967 -7.521 -9.815 1.00 98.25 99 ARG A N 1
ATOM 781 C CA . ARG A 1 99 ? -4.892 -6.890 -10.748 1.00 98.25 99 ARG A CA 1
ATOM 782 C C . ARG A 1 99 ? -4.189 -6.380 -11.996 1.00 98.25 99 ARG A C 1
ATOM 784 O O . ARG A 1 99 ? -3.416 -5.430 -11.938 1.00 98.25 99 ARG A O 1
ATOM 791 N N . TYR A 1 100 ? -4.488 -7.005 -13.131 1.00 98.06 100 TYR A N 1
ATOM 792 C CA . TYR A 1 100 ? -3.900 -6.642 -14.424 1.00 98.06 100 TYR A CA 1
ATOM 793 C C . TYR A 1 100 ? -4.250 -5.226 -14.884 1.00 98.06 100 TYR A C 1
ATOM 795 O O . TYR A 1 100 ? -3.435 -4.596 -15.547 1.00 98.06 100 TYR A O 1
ATOM 803 N N . ASP A 1 101 ? -5.425 -4.709 -14.517 1.00 97.62 101 ASP A N 1
ATOM 804 C CA . ASP A 1 101 ? -5.851 -3.349 -14.862 1.00 97.62 101 ASP A CA 1
ATOM 805 C C . ASP A 1 101 ? -4.987 -2.261 -14.202 1.00 97.62 101 ASP A C 1
ATOM 807 O O . ASP A 1 101 ? -5.036 -1.114 -14.626 1.00 97.62 101 ASP A O 1
ATOM 811 N N . MET A 1 102 ? -4.157 -2.615 -13.214 1.00 98.19 102 MET A N 1
ATOM 812 C CA . MET A 1 102 ? -3.235 -1.693 -12.539 1.00 98.19 102 MET A CA 1
ATOM 813 C C . MET A 1 102 ? -1.854 -1.605 -13.203 1.00 98.19 102 MET A C 1
ATOM 815 O O . MET A 1 102 ? -1.016 -0.817 -12.763 1.00 98.19 102 MET A O 1
ATOM 819 N N . LEU A 1 103 ? -1.582 -2.397 -14.249 1.00 98.25 103 LEU A N 1
ATOM 820 C CA . LEU A 1 103 ? -0.293 -2.347 -14.947 1.00 98.25 103 LEU A CA 1
ATOM 821 C C . LEU A 1 103 ? -0.048 -0.974 -15.584 1.00 98.25 103 LEU A C 1
ATOM 823 O O . LEU A 1 103 ? 1.052 -0.441 -15.453 1.00 98.25 103 LEU A O 1
ATOM 827 N N . ASP A 1 104 ? -1.075 -0.370 -16.185 1.00 97.94 104 ASP A N 1
ATOM 828 C CA . ASP A 1 104 ? -0.970 0.940 -16.842 1.00 97.94 104 ASP A CA 1
ATOM 829 C C . ASP A 1 104 ? -0.590 2.059 -15.860 1.00 97.94 104 ASP A C 1
ATOM 831 O O . ASP A 1 104 ? 0.114 2.998 -16.229 1.00 97.94 104 ASP A O 1
ATOM 835 N N . ASP A 1 105 ? -0.996 1.942 -14.591 1.00 98.56 105 ASP A N 1
ATOM 836 C CA . ASP A 1 105 ? -0.616 2.889 -13.540 1.00 98.56 105 ASP A CA 1
ATOM 837 C C . ASP A 1 105 ? 0.819 2.655 -13.024 1.00 98.56 105 ASP A C 1
ATOM 839 O O . ASP A 1 105 ? 1.454 3.591 -12.538 1.00 98.56 105 ASP A O 1
ATOM 843 N N . LEU A 1 106 ? 1.350 1.429 -13.126 1.00 98.75 106 LEU A N 1
ATOM 844 C CA . LEU A 1 106 ? 2.691 1.060 -12.650 1.00 98.75 106 LEU A CA 1
ATOM 845 C C . LEU A 1 106 ? 3.794 1.312 -13.685 1.00 98.75 106 LEU A C 1
ATOM 847 O O . LEU A 1 106 ? 4.908 1.676 -13.307 1.00 98.75 106 LEU A O 1
ATOM 851 N N . VAL A 1 107 ? 3.508 1.129 -14.977 1.00 98.69 107 VAL A N 1
ATOM 852 C CA . VAL A 1 107 ? 4.491 1.276 -16.068 1.00 98.69 107 VAL A CA 1
ATOM 853 C C . VAL A 1 107 ? 5.220 2.629 -16.033 1.00 98.69 107 VAL A C 1
ATOM 855 O O . VAL A 1 107 ? 6.450 2.618 -16.107 1.00 98.69 107 VAL A O 1
ATOM 858 N N . PRO A 1 108 ? 4.555 3.785 -15.825 1.00 98.44 108 PRO A N 1
ATOM 859 C CA . PRO A 1 108 ? 5.248 5.073 -15.753 1.00 98.44 108 PRO A CA 1
ATOM 860 C C . PRO A 1 108 ? 6.281 5.171 -14.619 1.00 98.44 108 PRO A C 1
ATOM 862 O O . PRO A 1 108 ? 7.220 5.964 -14.700 1.00 98.44 108 PRO A O 1
ATOM 865 N N . LEU A 1 109 ? 6.138 4.380 -13.548 1.00 98.62 109 LEU A N 1
ATOM 866 C CA . LEU A 1 109 ? 7.074 4.402 -12.422 1.00 98.62 109 LEU A CA 1
ATOM 867 C C . LEU A 1 109 ? 8.411 3.728 -12.758 1.00 98.62 109 LEU A C 1
ATOM 869 O O . LEU A 1 109 ? 9.384 3.958 -12.036 1.00 98.62 109 LEU A O 1
ATOM 873 N N . LEU A 1 110 ? 8.491 2.952 -13.845 1.00 98.69 110 LEU A N 1
ATOM 874 C CA . LEU A 1 110 ? 9.741 2.357 -14.326 1.00 98.69 110 LEU A CA 1
ATOM 875 C C . LEU A 1 110 ? 10.765 3.411 -14.760 1.00 98.69 110 LEU A C 1
ATOM 877 O O . LEU A 1 110 ? 11.959 3.149 -14.674 1.00 98.69 110 LEU A O 1
ATOM 881 N N . ASP A 1 111 ? 10.320 4.615 -15.119 1.00 98.44 111 ASP A N 1
ATOM 882 C CA . ASP A 1 111 ? 11.185 5.741 -15.490 1.00 98.44 111 ASP A CA 1
ATOM 883 C C . ASP A 1 111 ? 11.323 6.784 -14.365 1.00 98.44 111 ASP A C 1
ATOM 885 O O . ASP A 1 111 ? 11.906 7.857 -14.539 1.00 98.44 111 ASP A O 1
ATOM 889 N N . HIS A 1 112 ? 10.802 6.492 -13.169 1.00 98.50 112 HIS A N 1
ATOM 890 C CA . HIS A 1 112 ? 10.834 7.430 -12.051 1.00 98.50 112 HIS A CA 1
ATOM 891 C C . HIS A 1 112 ? 12.278 7.735 -11.610 1.00 98.50 112 HIS A C 1
ATOM 893 O O . HIS A 1 112 ? 13.117 6.841 -11.502 1.00 98.50 112 HIS A O 1
ATOM 899 N N . ALA A 1 113 ? 12.578 8.992 -11.258 1.00 97.88 113 ALA A N 1
ATOM 900 C CA . ALA A 1 113 ? 13.938 9.424 -10.900 1.00 97.88 113 ALA A CA 1
ATOM 901 C C . ALA A 1 113 ? 14.549 8.631 -9.724 1.00 97.88 113 ALA A C 1
ATOM 903 O O . ALA A 1 113 ? 15.738 8.307 -9.714 1.00 97.88 113 ALA A O 1
ATOM 904 N N . HIS A 1 114 ? 13.723 8.285 -8.734 1.00 98.31 114 HIS A N 1
ATOM 905 C CA . HIS A 1 114 ? 14.150 7.537 -7.551 1.00 98.31 114 HIS A CA 1
ATOM 906 C C . HIS A 1 114 ? 14.317 6.027 -7.840 1.00 98.31 114 HIS A C 1
ATOM 908 O O . HIS A 1 114 ? 13.311 5.376 -8.130 1.00 98.31 114 HIS A O 1
ATOM 914 N N . PRO A 1 115 ? 15.518 5.432 -7.664 1.00 98.31 115 PRO A N 1
ATOM 915 C CA . PRO A 1 115 ? 15.807 4.041 -8.039 1.00 98.31 115 PRO A CA 1
ATOM 916 C C . PRO A 1 115 ? 14.889 3.027 -7.365 1.00 98.31 115 PRO A C 1
ATOM 918 O O . PRO A 1 115 ? 14.224 2.263 -8.049 1.00 98.31 115 PRO A O 1
ATOM 921 N N . LYS A 1 116 ? 14.721 3.119 -6.041 1.00 98.00 116 LYS A N 1
ATOM 922 C CA . LYS A 1 116 ? 13.825 2.212 -5.313 1.00 98.00 116 LYS A CA 1
ATOM 923 C C . LYS A 1 116 ? 12.379 2.226 -5.831 1.00 98.00 116 LYS A C 1
ATOM 925 O O . LYS A 1 116 ? 11.727 1.195 -5.806 1.00 98.00 116 LYS A O 1
ATOM 930 N N . THR A 1 117 ? 11.876 3.367 -6.316 1.00 98.69 117 THR A N 1
ATOM 931 C CA . THR A 1 117 ? 10.524 3.429 -6.898 1.00 98.69 117 THR A CA 1
ATOM 932 C C . THR A 1 117 ? 10.448 2.619 -8.189 1.00 98.69 117 THR A C 1
ATOM 934 O O . THR A 1 117 ? 9.480 1.890 -8.363 1.00 98.69 117 THR A O 1
ATOM 937 N N . ARG A 1 118 ? 11.480 2.688 -9.041 1.00 98.75 118 ARG A N 1
ATOM 938 C CA . ARG A 1 118 ? 11.570 1.844 -10.240 1.00 98.75 118 ARG A CA 1
ATOM 939 C C . ARG A 1 118 ? 11.622 0.368 -9.865 1.00 98.75 118 ARG A C 1
ATOM 941 O O . ARG A 1 118 ? 10.865 -0.424 -10.413 1.00 98.75 118 ARG A O 1
ATOM 948 N N . ASP A 1 119 ? 12.462 0.017 -8.891 1.00 98.75 119 ASP A N 1
ATOM 949 C CA . ASP A 1 119 ? 12.645 -1.374 -8.473 1.00 98.75 119 ASP A CA 1
ATOM 950 C C . ASP A 1 119 ? 11.361 -1.963 -7.862 1.00 98.75 119 ASP A C 1
ATOM 952 O O . ASP A 1 119 ? 11.022 -3.117 -8.115 1.00 98.75 119 ASP A O 1
ATOM 956 N N . ASP A 1 120 ? 10.643 -1.186 -7.043 1.00 98.81 120 ASP A N 1
ATOM 957 C CA . ASP A 1 120 ? 9.368 -1.602 -6.448 1.00 98.81 120 ASP A CA 1
ATOM 958 C C . ASP A 1 120 ? 8.263 -1.724 -7.512 1.00 98.81 120 ASP A C 1
ATOM 960 O O . ASP A 1 120 ? 7.498 -2.687 -7.482 1.00 98.81 120 ASP A O 1
ATOM 964 N N . ALA A 1 121 ? 8.205 -0.802 -8.481 1.00 98.88 121 ALA A N 1
ATOM 965 C CA . ALA A 1 121 ? 7.252 -0.868 -9.588 1.00 98.88 121 ALA A CA 1
ATOM 966 C C . ALA A 1 121 ? 7.513 -2.078 -10.496 1.00 98.88 121 ALA A C 1
ATOM 968 O O . ALA A 1 121 ? 6.579 -2.809 -10.817 1.00 98.88 121 ALA A O 1
ATOM 969 N N . ALA A 1 122 ? 8.776 -2.344 -10.844 1.00 98.88 122 ALA A N 1
ATOM 970 C CA . ALA A 1 122 ? 9.163 -3.519 -11.621 1.00 98.88 122 ALA A CA 1
ATOM 971 C C . ALA A 1 122 ? 8.762 -4.820 -10.913 1.00 98.88 122 ALA A C 1
ATOM 973 O O . ALA A 1 122 ? 8.161 -5.696 -11.529 1.00 98.88 122 ALA A O 1
ATOM 974 N N . ALA A 1 123 ? 9.017 -4.918 -9.605 1.00 98.81 123 ALA A N 1
ATOM 975 C CA . ALA A 1 123 ? 8.623 -6.078 -8.811 1.00 98.81 123 ALA A CA 1
ATOM 976 C C . ALA A 1 123 ? 7.095 -6.242 -8.717 1.00 98.81 123 ALA A C 1
ATOM 978 O O . ALA A 1 123 ? 6.591 -7.363 -8.710 1.00 98.81 123 ALA A O 1
ATOM 979 N N . ALA A 1 124 ? 6.340 -5.140 -8.646 1.00 98.88 124 ALA A N 1
ATOM 980 C CA . ALA A 1 124 ? 4.880 -5.188 -8.642 1.00 98.88 124 ALA A CA 1
ATOM 981 C C . ALA A 1 124 ? 4.313 -5.629 -10.000 1.00 98.88 124 ALA A C 1
ATOM 983 O O . ALA A 1 124 ? 3.427 -6.481 -10.039 1.00 98.88 124 ALA A O 1
ATOM 984 N N . ILE A 1 125 ? 4.854 -5.100 -11.103 1.00 98.94 125 ILE A N 1
ATOM 985 C CA . ILE A 1 125 ? 4.499 -5.503 -12.471 1.00 98.94 125 ILE A CA 1
ATOM 986 C C . ILE A 1 125 ? 4.774 -6.990 -12.678 1.00 98.94 125 ILE A C 1
ATOM 988 O O . ILE A 1 125 ? 3.909 -7.703 -13.179 1.00 98.94 125 ILE A O 1
ATOM 992 N N . ASP A 1 126 ? 5.943 -7.469 -12.259 1.00 98.81 126 ASP A N 1
ATOM 993 C CA . ASP A 1 126 ? 6.322 -8.874 -12.374 1.00 98.81 126 ASP A CA 1
ATOM 994 C C . ASP A 1 126 ? 5.416 -9.790 -11.533 1.00 98.81 126 ASP A C 1
ATOM 996 O O . ASP A 1 126 ? 4.905 -10.795 -12.031 1.00 98.81 126 ASP A O 1
ATOM 1000 N N . ALA A 1 127 ? 5.105 -9.398 -10.294 1.00 98.75 127 ALA A N 1
ATOM 1001 C CA . ALA A 1 127 ? 4.149 -10.120 -9.460 1.00 98.75 127 ALA A CA 1
ATOM 1002 C C . ALA A 1 127 ? 2.756 -10.217 -10.111 1.00 98.75 127 ALA A C 1
ATOM 1004 O O . ALA A 1 127 ? 2.165 -11.300 -10.137 1.00 98.75 127 ALA A O 1
ATOM 1005 N N . ILE A 1 128 ? 2.239 -9.113 -10.665 1.00 98.75 128 ILE A N 1
ATOM 1006 C CA . ILE A 1 128 ? 0.940 -9.073 -11.358 1.00 98.75 128 ILE A CA 1
ATOM 1007 C C . ILE A 1 128 ? 0.983 -9.920 -12.636 1.00 98.75 128 ILE A C 1
ATOM 1009 O O . ILE A 1 128 ? 0.127 -10.786 -12.828 1.00 98.75 128 ILE A O 1
ATOM 1013 N N . GLY A 1 129 ? 1.995 -9.715 -13.482 1.00 98.50 129 GLY A N 1
ATOM 1014 C CA . GLY A 1 129 ? 2.170 -10.403 -14.761 1.00 98.50 129 GLY A CA 1
ATOM 1015 C C . GLY A 1 129 ? 2.376 -11.912 -14.618 1.00 98.50 129 GLY A C 1
ATOM 1016 O O . GLY A 1 129 ? 1.900 -12.681 -15.450 1.00 98.50 129 GLY A O 1
ATOM 1017 N N . SER A 1 130 ? 3.010 -12.342 -13.529 1.00 98.12 130 SER A N 1
ATOM 1018 C CA . SER A 1 130 ? 3.201 -13.755 -13.191 1.00 98.12 130 SER A CA 1
ATOM 1019 C C . SER A 1 130 ? 2.047 -14.348 -12.377 1.00 98.12 130 SER A C 1
ATOM 1021 O O . SER A 1 130 ? 2.064 -15.537 -12.060 1.00 98.12 130 SER A O 1
ATOM 1023 N N . ARG A 1 131 ? 1.053 -13.532 -11.991 1.00 97.62 131 ARG A N 1
ATOM 1024 C CA . ARG A 1 131 ? -0.005 -13.894 -11.030 1.00 97.62 131 ARG A CA 1
ATOM 1025 C C . ARG A 1 131 ? 0.555 -14.496 -9.732 1.00 97.62 131 ARG A C 1
ATOM 1027 O O . ARG A 1 131 ? -0.053 -15.385 -9.135 1.00 97.62 131 ARG A O 1
ATOM 1034 N N . ASN A 1 132 ? 1.712 -14.005 -9.286 1.00 97.44 132 ASN A N 1
ATOM 1035 C CA . ASN A 1 132 ? 2.438 -14.516 -8.131 1.00 97.44 132 ASN A CA 1
ATOM 1036 C C . ASN A 1 132 ? 2.964 -13.374 -7.251 1.00 97.44 132 ASN A C 1
ATOM 1038 O O . ASN A 1 132 ? 4.034 -12.815 -7.480 1.00 97.44 132 ASN A O 1
ATOM 1042 N N . HIS A 1 133 ? 2.227 -13.075 -6.181 1.00 97.75 133 HIS A N 1
ATOM 1043 C CA . HIS A 1 133 ? 2.564 -11.992 -5.254 1.00 97.75 133 HIS A CA 1
ATOM 1044 C C . HIS A 1 133 ? 3.908 -12.187 -4.532 1.00 97.75 133 HIS A C 1
ATOM 1046 O O . HIS A 1 133 ? 4.489 -11.211 -4.062 1.00 97.75 133 HIS A O 1
ATOM 1052 N N . HIS A 1 134 ? 4.436 -13.413 -4.446 1.00 97.94 134 HIS A N 1
ATOM 1053 C CA . HIS A 1 134 ? 5.737 -13.645 -3.820 1.00 97.94 134 HIS A CA 1
ATOM 1054 C C . HIS A 1 134 ? 6.882 -12.996 -4.596 1.00 97.94 134 HIS A C 1
ATOM 1056 O O . HIS A 1 134 ? 7.848 -12.576 -3.968 1.00 97.94 134 HIS A O 1
ATOM 1062 N N . TYR A 1 135 ? 6.765 -12.827 -5.916 1.00 98.25 135 TYR A N 1
ATOM 1063 C CA . TYR A 1 135 ? 7.813 -12.190 -6.724 1.00 98.25 135 TYR A CA 1
ATOM 1064 C C . TYR A 1 135 ? 8.029 -10.711 -6.394 1.00 98.25 135 TYR A C 1
ATOM 1066 O O . TYR A 1 135 ? 9.098 -10.168 -6.663 1.00 98.25 135 TYR A O 1
ATOM 1074 N N . TYR A 1 136 ? 7.094 -10.079 -5.676 1.00 98.31 136 TYR A N 1
ATOM 1075 C CA . TYR A 1 136 ? 7.318 -8.742 -5.136 1.00 98.31 136 TYR A CA 1
ATOM 1076 C C . TYR A 1 136 ? 8.513 -8.685 -4.161 1.00 98.31 136 TYR A C 1
ATOM 1078 O O . TYR A 1 136 ? 9.294 -7.724 -4.169 1.00 98.31 136 TYR A O 1
ATOM 1086 N N . VAL A 1 137 ? 8.671 -9.726 -3.330 1.00 96.81 137 VAL A N 1
ATOM 1087 C CA . VAL A 1 137 ? 9.777 -9.862 -2.363 1.00 96.81 137 VAL A CA 1
ATOM 1088 C C . VAL A 1 137 ? 10.883 -10.792 -2.868 1.00 96.81 137 VAL A C 1
ATOM 1090 O O . VAL A 1 137 ? 12.055 -10.547 -2.600 1.00 96.81 137 VAL A O 1
ATOM 1093 N N . ASP A 1 138 ? 10.532 -11.827 -3.632 1.00 97.19 138 ASP A N 1
ATOM 1094 C CA . ASP A 1 138 ? 11.447 -12.768 -4.280 1.00 97.19 138 ASP A CA 1
ATOM 1095 C C . ASP A 1 138 ? 11.742 -12.330 -5.716 1.00 97.19 138 ASP A C 1
ATOM 1097 O O . ASP A 1 138 ? 11.432 -13.022 -6.683 1.00 97.19 138 ASP A O 1
ATOM 1101 N N . ARG A 1 139 ? 12.347 -11.149 -5.855 1.00 96.69 139 ARG A N 1
ATOM 1102 C CA . ARG A 1 139 ? 12.578 -10.499 -7.160 1.00 96.69 139 ARG A CA 1
ATOM 1103 C C . AR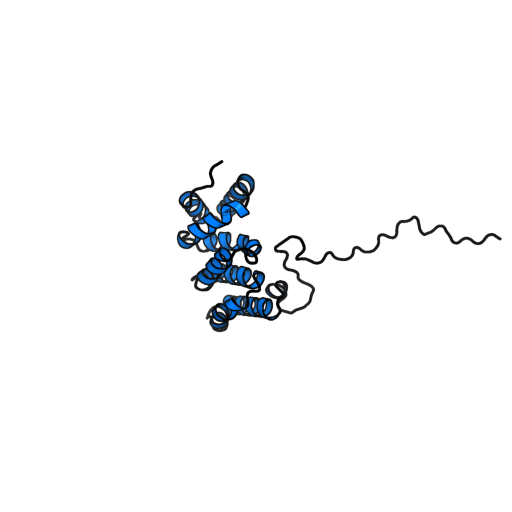G A 1 139 ? 13.497 -11.280 -8.100 1.00 96.69 139 ARG A C 1
ATOM 1105 O O . ARG A 1 139 ? 13.563 -10.975 -9.281 1.00 96.69 139 ARG A O 1
ATOM 1112 N N . ALA A 1 140 ? 14.233 -12.255 -7.571 1.00 96.56 140 ALA A N 1
ATOM 1113 C CA . ALA A 1 140 ? 15.113 -13.135 -8.336 1.00 96.56 140 ALA A CA 1
ATOM 1114 C C . ALA A 1 140 ? 14.488 -14.517 -8.616 1.00 96.56 140 ALA A C 1
ATOM 1116 O O . ALA A 1 140 ? 15.182 -15.398 -9.117 1.00 96.56 140 ALA A O 1
ATOM 1117 N N . HIS A 1 141 ? 13.206 -14.712 -8.275 1.00 95.75 141 HIS A N 1
ATOM 1118 C CA . HIS A 1 141 ? 12.432 -15.941 -8.510 1.00 95.75 141 HIS A CA 1
ATOM 1119 C C . HIS A 1 141 ? 13.125 -17.190 -7.951 1.00 95.75 141 HIS A C 1
ATOM 1121 O O . HIS A 1 141 ? 13.112 -18.265 -8.549 1.00 95.75 141 HIS A O 1
ATOM 1127 N N . THR A 1 142 ? 13.763 -17.047 -6.791 1.00 95.56 142 THR A N 1
ATOM 1128 C CA . THR A 1 142 ? 14.556 -18.114 -6.173 1.00 95.56 142 THR A CA 1
ATOM 1129 C C . THR A 1 142 ? 13.693 -19.237 -5.602 1.00 95.56 142 THR A C 1
ATOM 1131 O O . THR A 1 142 ? 14.189 -20.338 -5.368 1.00 95.56 142 THR A O 1
ATOM 1134 N N . GLY A 1 143 ? 12.419 -18.956 -5.307 1.00 92.19 143 GLY A N 1
ATOM 1135 C CA . GLY A 1 143 ? 11.536 -19.844 -4.554 1.00 92.19 143 GLY A CA 1
ATOM 1136 C C . GLY A 1 143 ? 11.932 -19.991 -3.080 1.00 92.19 143 GLY A C 1
ATOM 1137 O O . GLY A 1 143 ? 11.397 -20.854 -2.385 1.00 92.19 143 GLY A O 1
ATOM 1138 N N . ALA A 1 144 ? 12.879 -19.182 -2.588 1.00 91.25 144 ALA A N 1
ATOM 1139 C CA . ALA A 1 144 ? 13.382 -19.246 -1.216 1.00 91.25 144 ALA A CA 1
ATOM 1140 C C . ALA A 1 144 ? 12.758 -18.189 -0.290 1.00 91.25 144 ALA A C 1
ATOM 1142 O O . ALA A 1 144 ? 12.801 -18.347 0.933 1.00 91.25 144 ALA A O 1
ATOM 1143 N N . THR A 1 145 ? 12.166 -17.133 -0.856 1.00 93.06 145 THR A N 1
ATOM 1144 C CA . THR A 1 145 ? 11.529 -16.043 -0.107 1.00 93.06 145 THR A CA 1
ATOM 1145 C C . THR A 1 145 ? 10.031 -16.038 -0.381 1.00 93.06 145 THR A C 1
ATOM 1147 O O . THR A 1 145 ? 9.603 -16.022 -1.528 1.00 93.06 145 THR A O 1
ATOM 1150 N N . PHE A 1 146 ? 9.224 -16.029 0.678 1.00 94.00 146 PHE A N 1
ATOM 1151 C CA . PHE A 1 146 ? 7.768 -16.009 0.571 1.00 94.00 146 PHE A CA 1
ATOM 1152 C C . PHE A 1 146 ? 7.209 -14.809 1.316 1.00 94.00 146 PHE A C 1
ATOM 1154 O O . PHE A 1 146 ? 7.565 -14.554 2.469 1.00 94.00 146 PHE A O 1
ATOM 1161 N N . TRP A 1 147 ? 6.299 -14.092 0.664 1.00 95.12 147 TRP A N 1
ATOM 1162 C CA . TRP A 1 147 ? 5.563 -13.009 1.297 1.00 95.12 147 TRP A CA 1
ATOM 1163 C C . TRP A 1 147 ? 4.275 -13.534 1.929 1.00 95.12 147 TRP A C 1
ATOM 1165 O O . TRP A 1 147 ? 3.325 -13.847 1.221 1.00 95.12 147 TRP A O 1
ATOM 1175 N N . GLY A 1 148 ? 4.246 -13.641 3.258 1.00 93.50 148 GLY A N 1
ATOM 1176 C CA . GLY A 1 148 ? 3.038 -14.001 3.999 1.00 93.50 148 GLY A CA 1
ATOM 1177 C C . GLY A 1 148 ? 2.212 -12.774 4.359 1.00 93.50 148 GLY A C 1
ATOM 1178 O O . GLY A 1 148 ? 2.547 -12.084 5.320 1.00 93.50 148 GLY A O 1
ATOM 1179 N N . VAL A 1 149 ? 1.135 -12.512 3.618 1.00 92.75 149 VAL A N 1
ATOM 1180 C CA . VAL A 1 149 ? 0.207 -11.402 3.906 1.00 92.75 149 VAL A CA 1
ATOM 1181 C C . VAL A 1 149 ? -1.058 -11.912 4.598 1.00 92.75 149 VAL A C 1
ATOM 1183 O O . VAL A 1 149 ? -1.549 -11.286 5.539 1.00 92.75 149 VAL A O 1
ATOM 1186 N N . ARG A 1 150 ? -1.565 -13.069 4.165 1.00 91.62 150 ARG A N 1
ATOM 1187 C CA . ARG A 1 150 ? -2.665 -13.820 4.774 1.00 91.62 150 ARG A CA 1
ATOM 1188 C C . ARG A 1 150 ? -2.218 -15.219 5.184 1.00 91.62 150 ARG A C 1
ATOM 1190 O O . ARG A 1 150 ? -1.211 -15.754 4.716 1.00 91.62 150 ARG A O 1
ATOM 1197 N N . ALA A 1 151 ? -3.002 -15.831 6.069 1.00 87.00 151 ALA A N 1
ATOM 1198 C CA . ALA A 1 151 ? -2.843 -17.242 6.394 1.00 87.00 151 ALA A CA 1
ATOM 1199 C C . ALA A 1 151 ? -2.974 -18.088 5.116 1.00 87.00 151 ALA A C 1
ATOM 1201 O O . ALA A 1 151 ? -3.928 -17.923 4.360 1.00 87.00 151 ALA A O 1
ATOM 1202 N N . GLY A 1 152 ? -2.011 -18.982 4.891 1.00 87.81 152 GLY A N 1
ATOM 1203 C CA . GLY A 1 152 ? -1.964 -19.844 3.708 1.00 87.81 152 GLY A CA 1
ATOM 1204 C C . GLY A 1 152 ? -1.126 -19.315 2.540 1.00 87.81 152 GLY A C 1
ATOM 1205 O O . GLY A 1 152 ? -0.840 -20.099 1.643 1.00 87.81 152 GLY A O 1
ATOM 1206 N N . ASP A 1 153 ? -0.675 -18.053 2.560 1.00 90.56 153 ASP A N 1
ATOM 1207 C CA . ASP A 1 153 ? 0.191 -17.524 1.490 1.00 90.56 153 ASP A CA 1
ATOM 1208 C C . ASP A 1 153 ? 1.572 -18.197 1.486 1.00 90.56 153 ASP A C 1
ATOM 1210 O O . ASP A 1 153 ? 2.141 -18.459 0.435 1.00 90.56 153 ASP A O 1
ATOM 1214 N N . VAL A 1 154 ? 2.129 -18.501 2.660 1.00 88.75 154 VAL A N 1
ATOM 1215 C CA . VAL A 1 154 ? 3.436 -19.164 2.758 1.00 88.75 154 VAL A CA 1
ATOM 1216 C C . VAL A 1 154 ? 3.243 -20.682 2.755 1.00 88.75 154 VAL A C 1
ATO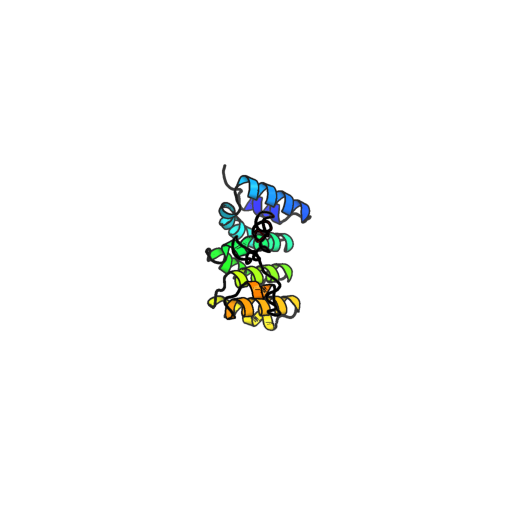M 1218 O O . VAL A 1 154 ? 2.517 -21.190 3.616 1.00 88.75 154 VAL A O 1
ATOM 1221 N N . PRO A 1 155 ? 3.923 -21.430 1.865 1.00 81.75 155 PRO A N 1
ATOM 1222 C CA . PRO A 1 155 ? 3.876 -22.884 1.879 1.00 81.75 155 PRO A CA 1
ATOM 1223 C C . PRO A 1 155 ? 4.326 -23.447 3.228 1.00 81.75 155 PRO A C 1
ATOM 1225 O O . PRO A 1 155 ? 5.380 -23.086 3.762 1.00 81.75 155 PRO A O 1
ATOM 1228 N N . VAL A 1 156 ? 3.550 -24.384 3.771 1.00 76.38 156 VAL A N 1
ATOM 1229 C CA . VAL A 1 156 ? 3.977 -25.160 4.936 1.00 76.38 156 VAL A CA 1
ATOM 1230 C C . VAL A 1 156 ? 5.136 -26.042 4.486 1.00 76.38 156 VAL A C 1
ATOM 1232 O O . VAL A 1 156 ? 4.955 -26.922 3.645 1.00 76.38 156 VAL A O 1
ATOM 1235 N N . LYS A 1 157 ? 6.339 -25.817 5.029 1.00 66.00 157 LYS A N 1
ATOM 1236 C CA . LYS A 1 157 ? 7.458 -26.736 4.789 1.00 66.00 157 LYS A CA 1
ATOM 1237 C C . LYS A 1 157 ? 7.009 -28.133 5.229 1.00 66.00 157 LYS A C 1
ATOM 1239 O O . LYS A 1 157 ? 6.599 -28.262 6.386 1.00 66.00 157 LYS A O 1
ATOM 1244 N N . PRO A 1 158 ? 7.086 -29.168 4.372 1.00 56.66 158 PRO A N 1
ATOM 1245 C CA . PRO A 1 158 ? 6.836 -30.524 4.826 1.00 56.66 158 PRO A CA 1
ATOM 1246 C C . PRO A 1 158 ? 7.806 -30.795 5.975 1.00 56.66 158 PRO A C 1
ATOM 1248 O O . PRO A 1 158 ? 9.026 -30.696 5.818 1.00 56.66 158 PRO A O 1
ATOM 1251 N N . GLY A 1 159 ? 7.258 -31.032 7.167 1.00 57.12 159 GLY A N 1
ATOM 1252 C CA . GLY A 1 159 ? 8.070 -31.411 8.311 1.00 57.12 159 GLY A CA 1
ATOM 1253 C C . GLY A 1 159 ? 8.874 -32.645 7.925 1.00 57.12 159 GLY A C 1
ATOM 1254 O O . GLY A 1 159 ? 8.338 -33.547 7.279 1.00 57.12 159 GLY A O 1
ATOM 1255 N N . LYS A 1 160 ? 10.157 -32.703 8.310 1.00 45.44 160 LYS A N 1
ATOM 1256 C CA . LYS A 1 160 ? 10.873 -33.984 8.290 1.00 45.44 160 LYS A CA 1
ATOM 1257 C C . LYS A 1 160 ? 9.959 -34.997 8.985 1.00 45.44 160 LYS A C 1
ATOM 1259 O O . LYS A 1 160 ? 9.512 -34.678 10.094 1.00 45.44 160 LYS A O 1
ATOM 1264 N N . PRO A 1 161 ? 9.646 -36.154 8.378 1.00 44.12 161 PRO A N 1
ATOM 1265 C CA . PRO A 1 161 ? 8.902 -37.176 9.088 1.00 44.12 161 PRO A CA 1
ATOM 1266 C C . PRO A 1 161 ? 9.652 -37.430 10.392 1.00 44.12 161 PRO A C 1
ATOM 1268 O O . PRO A 1 161 ? 10.834 -37.782 10.383 1.00 44.12 161 PRO A O 1
ATOM 1271 N N . ARG A 1 162 ? 9.001 -37.161 11.529 1.00 46.31 162 ARG A N 1
ATOM 1272 C CA . ARG A 1 162 ? 9.493 -37.684 12.797 1.00 46.31 162 ARG A CA 1
ATOM 1273 C C . ARG A 1 162 ? 9.371 -39.189 12.639 1.00 46.31 162 ARG A C 1
ATOM 1275 O O . ARG A 1 162 ? 8.261 -39.711 12.661 1.00 46.31 162 ARG A O 1
ATOM 1282 N N . LEU A 1 163 ? 10.494 -39.865 12.416 1.00 49.72 163 LEU A N 1
ATOM 1283 C CA . LEU A 1 163 ? 10.564 -41.297 12.647 1.00 49.72 163 LEU A CA 1
ATOM 1284 C C . LEU A 1 163 ? 10.172 -41.482 14.114 1.00 49.72 163 LEU A C 1
ATOM 1286 O O . LEU A 1 163 ? 10.926 -41.111 15.015 1.00 49.72 163 LEU A O 1
ATOM 1290 N N . SER A 1 164 ? 8.946 -41.943 14.358 1.00 44.09 164 SER A N 1
ATOM 1291 C CA . SER A 1 164 ? 8.562 -42.411 15.682 1.00 44.09 164 SER A CA 1
ATOM 1292 C C . SER A 1 164 ? 9.554 -43.510 16.077 1.00 44.09 164 SER A C 1
ATOM 1294 O O . SER A 1 164 ? 9.810 -44.395 15.258 1.00 44.09 164 SER A O 1
ATOM 1296 N N . PRO A 1 165 ? 10.080 -43.518 17.315 1.00 45.34 165 PRO A N 1
ATOM 1297 C CA . PRO A 1 165 ? 10.971 -44.582 17.792 1.00 45.34 165 PRO A CA 1
ATOM 1298 C C . PRO A 1 165 ? 10.349 -45.992 17.754 1.00 45.34 165 PRO A C 1
ATOM 1300 O O . PRO A 1 165 ? 11.028 -46.975 18.015 1.00 45.34 165 PRO A O 1
ATOM 1303 N N . THR A 1 166 ? 9.060 -46.113 17.432 1.00 50.88 166 THR A N 1
ATOM 1304 C CA . THR A 1 166 ? 8.288 -47.362 17.443 1.00 50.88 166 THR A CA 1
ATOM 1305 C C . THR A 1 166 ? 8.477 -48.237 16.192 1.00 50.88 166 THR A C 1
ATOM 1307 O O . THR A 1 166 ? 7.904 -49.316 16.122 1.00 50.88 166 THR A O 1
ATOM 1310 N N . LEU A 1 167 ? 9.292 -47.829 15.213 1.00 45.50 167 LEU A N 1
ATOM 1311 C CA . LEU A 1 167 ? 9.563 -48.606 13.988 1.00 45.50 167 LEU A CA 1
ATOM 1312 C C . LEU A 1 167 ? 11.019 -49.097 13.898 1.00 45.50 167 LEU A C 1
ATOM 1314 O O . LEU A 1 167 ? 11.626 -49.096 12.834 1.00 45.50 167 LEU A O 1
ATOM 1318 N N . LEU A 1 168 ? 11.586 -49.515 15.034 1.00 45.56 168 LEU A N 1
ATOM 1319 C CA . LEU A 1 168 ? 12.925 -50.117 15.121 1.00 45.56 168 LEU A CA 1
ATOM 1320 C C . LEU A 1 168 ? 12.939 -51.397 15.980 1.00 45.56 168 LEU A C 1
ATOM 1322 O O . LEU A 1 168 ? 13.915 -51.672 16.667 1.00 45.56 168 LEU A O 1
ATOM 1326 N N . LEU A 1 169 ? 11.847 -52.173 15.980 1.00 46.78 169 LEU A N 1
ATOM 1327 C CA . LEU A 1 169 ? 11.748 -53.417 16.766 1.00 46.78 169 LEU A CA 1
ATOM 1328 C C . LEU A 1 169 ? 10.908 -54.523 16.103 1.00 46.78 169 LEU A C 1
ATOM 1330 O O . LEU A 1 169 ? 10.247 -55.306 16.776 1.00 46.78 169 LEU A O 1
ATOM 1334 N N . LEU A 1 170 ? 10.945 -54.613 14.777 1.00 45.69 170 LEU A N 1
ATOM 1335 C CA . LEU A 1 170 ? 10.386 -55.745 14.036 1.00 45.69 170 LEU A CA 1
ATOM 1336 C C . LEU A 1 170 ? 11.334 -56.113 12.899 1.00 45.69 170 LEU A C 1
ATOM 1338 O O . LEU A 1 170 ? 10.959 -55.960 11.754 1.00 45.69 170 LEU A O 1
ATOM 1342 N N . GLU A 1 171 ? 12.555 -56.539 13.228 1.00 46.47 171 GLU A N 1
ATOM 1343 C CA . GLU A 1 171 ? 13.310 -57.549 12.467 1.00 46.47 171 GLU A CA 1
ATOM 1344 C C . GLU A 1 171 ? 14.322 -58.215 13.410 1.00 46.47 171 GLU A C 1
ATOM 1346 O O . GLU A 1 171 ? 15.465 -57.791 13.553 1.00 46.47 171 GLU A O 1
ATOM 1351 N N . ALA A 1 172 ? 13.870 -59.264 14.092 1.00 45.53 172 ALA A N 1
ATOM 1352 C CA . ALA A 1 172 ? 14.743 -60.319 14.584 1.00 45.53 172 ALA A CA 1
ATOM 1353 C C . ALA A 1 172 ? 14.146 -61.644 14.089 1.00 45.53 172 ALA A C 1
ATOM 1355 O O . ALA A 1 172 ? 13.022 -61.971 14.484 1.00 45.53 172 ALA A O 1
ATOM 1356 N N . PRO A 1 173 ? 14.821 -62.392 13.200 1.00 46.22 173 PRO A N 1
ATOM 1357 C CA . PRO A 1 173 ? 14.394 -63.740 12.876 1.00 46.22 173 PRO A CA 1
ATOM 1358 C C . PRO A 1 173 ? 14.732 -64.660 14.051 1.00 46.22 173 PRO A C 1
ATOM 1360 O O . PRO A 1 173 ? 15.824 -64.600 14.615 1.00 46.22 173 PRO A O 1
ATOM 1363 N N . ALA A 1 174 ? 13.774 -65.505 14.421 1.00 46.62 174 ALA A N 1
ATOM 1364 C CA . ALA A 1 174 ? 13.992 -66.594 15.356 1.00 46.62 174 ALA A CA 1
ATOM 1365 C C . ALA A 1 174 ? 14.934 -67.637 14.733 1.00 46.62 174 ALA A C 1
ATOM 1367 O O . ALA A 1 174 ? 14.635 -68.174 13.665 1.00 46.62 174 ALA A O 1
ATOM 1368 N N . ALA A 1 175 ? 16.036 -67.922 15.425 1.00 46.28 175 ALA A N 1
ATOM 1369 C CA . ALA A 1 175 ? 16.799 -69.163 15.346 1.00 46.28 175 ALA A CA 1
ATOM 1370 C C . ALA A 1 175 ? 17.454 -69.417 16.709 1.00 46.28 175 ALA A C 1
ATOM 1372 O O . ALA A 1 175 ? 18.070 -68.464 17.241 1.00 46.28 175 ALA A O 1
#